Protein AF-A0A832Z670-F1 (afdb_monomer_lite)

pLDDT: mean 81.29, std 18.52, range [35.56, 97.62]

Sequence (137 aa):
MGSPTTSLADEVMGRGALAGVVAACDGRTQQSQIQNLLEVLGAYRYPESVRVLLLYVAYQVGRGQIERITGRRIASDILYIVRNGGSDVDELLRRYFGALKWSYTAITRGRFYGVCRVVSRLRPSVEEIVKAILGIQ

Radius of gyration: 14.9 Å; chains: 1; bounding box: 34×45×36 Å

Foldseek 3Di:
DDDPPQDPLNVLLVLLLVLLLCLLLVVQADLVLLVVLVVLLVVDDPPVSLVSSLVSLVVCCVVSNTPLVSSVSVNVSLVVLVVPVVPCSSVSVVSSSVSSSVNNVCVNVPVDPPSSVVVVVPDDDSVVVVCVVVVPD

Secondary structure (DSSP, 8-state):
-------HHHHHHHHHHHHHHHHHHSSS--HHHHHHHHHHHHH--TTHHHHHHHHHHHHHHHTTSS-HHHHHHHHHHHHHHHHH-GGGHHHHHHHHHHHHHHHHHHHHTTSSTTHHHHHTT----HHHHHHHHHT--

Structure (mmCIF, N/CA/C/O backbone):
data_AF-A0A832Z670-F1
#
_entry.id   AF-A0A832Z670-F1
#
loop_
_atom_site.group_PDB
_atom_site.id
_atom_site.type_symbol
_atom_site.label_atom_id
_atom_site.label_alt_id
_atom_site.label_comp_id
_atom_site.label_asym_id
_atom_site.label_entity_id
_atom_site.label_seq_id
_atom_site.pdbx_PDB_ins_code
_atom_site.Cartn_x
_atom_site.Cartn_y
_atom_site.Cartn_z
_atom_site.occupancy
_atom_site.B_iso_or_equiv
_atom_site.auth_seq_id
_atom_site.auth_comp_id
_atom_site.auth_asym_id
_atom_site.auth_atom_id
_atom_site.pdbx_PDB_model_num
ATOM 1 N N . MET A 1 1 ? 9.074 32.721 -8.321 1.00 38.50 1 MET A N 1
ATOM 2 C CA . MET A 1 1 ? 9.291 31.657 -7.319 1.00 38.50 1 MET A CA 1
ATOM 3 C C . MET A 1 1 ? 8.766 30.366 -7.922 1.00 38.50 1 MET A C 1
ATOM 5 O O . MET A 1 1 ? 7.559 30.225 -8.037 1.00 38.50 1 MET A O 1
ATOM 9 N N . GLY A 1 2 ? 9.646 29.510 -8.447 1.00 40.59 2 GLY A N 1
ATOM 10 C CA . GLY A 1 2 ? 9.230 28.221 -9.004 1.00 40.59 2 GLY A CA 1
ATOM 11 C C . GLY A 1 2 ? 8.882 27.271 -7.865 1.00 40.59 2 GLY A C 1
ATOM 12 O O . GLY A 1 2 ? 9.679 27.123 -6.941 1.00 40.59 2 GLY A O 1
ATOM 13 N N . SER A 1 3 ? 7.692 26.674 -7.897 1.00 47.38 3 SER A N 1
ATOM 14 C CA . SER A 1 3 ? 7.338 25.587 -6.985 1.00 47.38 3 SER A CA 1
ATOM 15 C C . SER A 1 3 ? 8.391 24.479 -7.095 1.00 47.38 3 SER A C 1
ATOM 17 O O . SER A 1 3 ? 8.781 24.153 -8.220 1.00 47.38 3 SER A O 1
ATOM 19 N N . PRO A 1 4 ? 8.869 23.891 -5.985 1.00 50.97 4 PRO A N 1
ATOM 20 C CA . PRO A 1 4 ? 9.791 22.770 -6.068 1.00 50.97 4 PRO A CA 1
ATOM 21 C C . PRO A 1 4 ? 9.085 21.620 -6.794 1.00 50.97 4 PRO A C 1
ATOM 23 O O . PRO A 1 4 ? 8.085 21.088 -6.309 1.00 50.97 4 PRO A O 1
ATOM 26 N N . THR A 1 5 ? 9.575 21.256 -7.980 1.00 54.62 5 THR A N 1
ATOM 27 C CA . THR A 1 5 ? 9.165 20.030 -8.671 1.00 54.62 5 THR A CA 1
ATOM 28 C C . THR A 1 5 ? 9.525 18.859 -7.768 1.00 54.62 5 THR 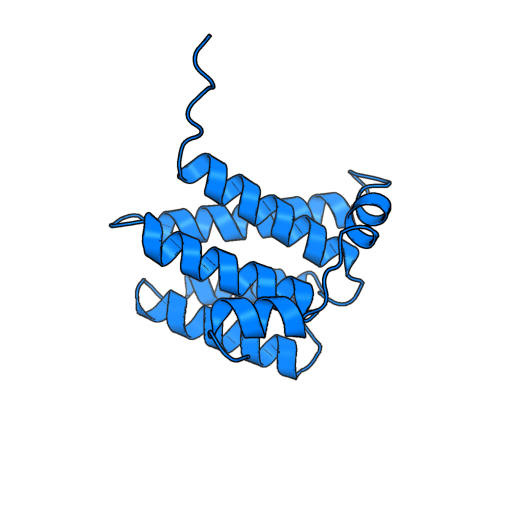A C 1
ATOM 30 O O . THR A 1 5 ? 10.696 18.522 -7.612 1.00 54.62 5 THR A O 1
ATOM 33 N N . THR A 1 6 ? 8.515 18.295 -7.109 1.00 69.81 6 THR A N 1
ATOM 34 C CA . THR A 1 6 ? 8.659 17.124 -6.241 1.00 69.81 6 THR A CA 1
ATOM 35 C C . THR A 1 6 ? 9.041 15.935 -7.119 1.00 69.81 6 THR A C 1
ATOM 37 O O . THR A 1 6 ? 8.421 15.733 -8.164 1.00 69.81 6 THR A O 1
ATOM 40 N N . SER A 1 7 ? 10.083 15.182 -6.753 1.00 89.31 7 SER A N 1
ATOM 41 C CA . SER A 1 7 ? 10.504 14.033 -7.561 1.00 89.31 7 SER A CA 1
ATOM 42 C C . SER A 1 7 ? 9.422 12.944 -7.552 1.00 89.31 7 SER A C 1
ATOM 44 O O . SER A 1 7 ? 8.664 12.825 -6.586 1.00 89.31 7 SER A O 1
ATOM 46 N N . LEU A 1 8 ? 9.361 12.104 -8.594 1.00 90.88 8 LEU A N 1
ATOM 47 C CA . LEU A 1 8 ? 8.426 10.968 -8.625 1.00 90.88 8 LEU A CA 1
ATOM 48 C C . LEU A 1 8 ? 8.610 10.059 -7.398 1.00 90.88 8 LEU A C 1
ATOM 50 O O . LEU A 1 8 ? 7.637 9.565 -6.833 1.00 90.88 8 LEU A O 1
ATOM 54 N N . ALA A 1 9 ? 9.853 9.874 -6.949 1.00 89.94 9 ALA A N 1
ATOM 55 C CA . ALA A 1 9 ? 10.156 9.094 -5.758 1.00 89.94 9 ALA A CA 1
ATOM 56 C C . ALA A 1 9 ? 9.555 9.715 -4.485 1.00 89.94 9 ALA A C 1
ATOM 58 O O . ALA A 1 9 ? 8.987 8.988 -3.669 1.00 89.94 9 ALA A O 1
ATOM 59 N N . ASP A 1 10 ? 9.636 11.039 -4.329 1.00 86.81 10 ASP A N 1
ATOM 60 C CA . ASP A 1 10 ? 9.030 11.754 -3.200 1.00 86.81 10 ASP A CA 1
ATOM 61 C C . ASP A 1 10 ? 7.502 11.672 -3.239 1.00 86.81 10 ASP A C 1
ATOM 63 O O . ASP A 1 10 ? 6.866 11.436 -2.210 1.00 86.81 10 ASP A O 1
ATOM 67 N N . GLU A 1 11 ? 6.901 11.780 -4.427 1.00 90.00 11 GLU A N 1
ATOM 68 C CA . GLU A 1 11 ? 5.456 11.623 -4.589 1.00 90.00 11 GLU A CA 1
ATOM 69 C C . GLU A 1 11 ? 4.999 10.205 -4.216 1.00 90.00 11 GLU A C 1
ATOM 71 O O . GLU A 1 11 ? 4.021 10.027 -3.486 1.00 90.00 11 GLU A O 1
ATOM 76 N N . VAL A 1 12 ? 5.728 9.181 -4.665 1.00 93.62 12 VAL A N 1
ATOM 77 C CA . VAL A 1 12 ? 5.441 7.776 -4.353 1.00 93.62 12 VAL A CA 1
ATOM 78 C C . VAL A 1 12 ? 5.588 7.491 -2.857 1.00 93.62 12 VAL A C 1
ATOM 80 O O . VAL A 1 12 ? 4.736 6.811 -2.276 1.00 93.62 12 VAL A O 1
ATOM 83 N N . MET A 1 13 ? 6.607 8.051 -2.200 1.00 90.25 13 MET A N 1
ATOM 84 C CA . MET A 1 13 ? 6.739 7.974 -0.741 1.00 90.25 13 MET A CA 1
ATOM 85 C C . MET A 1 13 ? 5.572 8.674 -0.032 1.00 90.25 13 MET A C 1
ATOM 87 O O . MET A 1 13 ? 5.016 8.115 0.914 1.00 90.25 13 MET A O 1
ATOM 91 N N . GLY A 1 14 ? 5.147 9.849 -0.507 1.00 83.00 14 GLY A N 1
ATOM 92 C CA . GLY A 1 14 ? 3.989 10.572 0.027 1.00 83.00 14 GLY A CA 1
ATOM 93 C C . GLY A 1 14 ? 2.679 9.790 -0.109 1.00 83.00 14 GLY A C 1
ATOM 94 O O . GLY A 1 14 ? 1.902 9.697 0.845 1.00 83.00 14 GLY A O 1
ATOM 95 N N . ARG A 1 15 ? 2.455 9.152 -1.265 1.00 92.44 15 ARG A N 1
ATOM 96 C CA . ARG A 1 15 ? 1.318 8.245 -1.500 1.00 92.44 15 ARG A CA 1
ATOM 97 C C . ARG A 1 15 ? 1.342 7.056 -0.549 1.00 92.44 15 ARG A C 1
ATOM 99 O O . ARG A 1 15 ? 0.325 6.771 0.081 1.00 92.44 15 ARG A O 1
ATOM 106 N N . GLY A 1 16 ? 2.504 6.419 -0.393 1.00 92.62 16 GLY A N 1
ATOM 107 C CA . GLY A 1 16 ? 2.702 5.312 0.541 1.00 92.62 16 GLY A CA 1
ATOM 108 C C . GLY A 1 16 ? 2.396 5.718 1.978 1.00 92.62 16 GLY A C 1
ATOM 109 O O . GLY A 1 16 ? 1.590 5.072 2.645 1.00 92.62 16 GLY A O 1
ATOM 110 N N . ALA A 1 17 ? 2.954 6.841 2.436 1.00 88.50 17 ALA A N 1
ATOM 111 C CA . ALA A 1 17 ? 2.701 7.372 3.772 1.00 88.50 17 ALA A CA 1
ATOM 112 C C . ALA A 1 17 ? 1.208 7.651 4.017 1.00 88.50 17 ALA A C 1
ATOM 114 O O . ALA A 1 17 ? 0.666 7.302 5.065 1.00 88.50 17 ALA A O 1
ATOM 115 N N . LEU A 1 18 ? 0.509 8.230 3.037 1.00 87.12 18 LEU A N 1
ATOM 116 C CA . LEU A 1 18 ? -0.923 8.493 3.153 1.00 87.12 18 LEU A CA 1
ATOM 117 C C . LEU A 1 18 ? -1.757 7.202 3.132 1.00 87.12 18 LEU A C 1
ATOM 119 O O . LEU A 1 18 ? -2.722 7.090 3.885 1.00 87.12 18 LEU A O 1
ATOM 123 N N . ALA A 1 19 ? -1.383 6.199 2.339 1.00 91.50 19 ALA A N 1
ATOM 124 C CA . ALA A 1 19 ? -2.032 4.891 2.381 1.00 91.50 19 ALA A CA 1
ATOM 125 C C . ALA A 1 19 ? -1.873 4.216 3.753 1.00 91.50 19 ALA A C 1
ATOM 127 O O . ALA A 1 19 ? -2.836 3.652 4.270 1.00 91.50 19 ALA A O 1
ATOM 128 N N . GLY A 1 20 ? -0.700 4.329 4.383 1.00 89.88 20 GLY A N 1
ATOM 129 C CA . GLY A 1 20 ? -0.476 3.778 5.720 1.00 89.88 20 GLY A CA 1
ATOM 130 C C . GLY A 1 20 ? -1.231 4.537 6.810 1.00 89.88 20 GLY A C 1
ATOM 131 O O . GLY A 1 20 ? -1.744 3.916 7.740 1.00 89.88 20 GLY A O 1
ATOM 132 N N . VAL A 1 21 ? -1.401 5.854 6.655 1.00 86.75 21 VAL A N 1
ATOM 133 C CA . VAL A 1 21 ? -2.311 6.657 7.486 1.00 86.75 21 VAL A CA 1
ATOM 134 C C . VAL A 1 21 ? -3.750 6.155 7.377 1.00 86.75 21 VAL A C 1
ATOM 136 O O . VAL A 1 21 ? -4.391 5.905 8.396 1.00 86.75 21 VAL A O 1
ATOM 139 N N . VAL A 1 22 ? -4.262 5.988 6.155 1.00 87.75 22 VAL A N 1
ATOM 140 C CA . VAL A 1 22 ? -5.633 5.509 5.922 1.00 87.75 22 VAL A CA 1
ATOM 141 C C . VAL A 1 22 ? -5.821 4.116 6.523 1.00 87.75 22 VAL A C 1
ATOM 143 O O . VAL A 1 22 ? -6.769 3.912 7.277 1.00 87.75 22 VAL A O 1
ATOM 146 N N . ALA A 1 23 ? -4.872 3.209 6.282 1.00 91.69 23 ALA A N 1
ATOM 147 C CA . ALA A 1 23 ? -4.871 1.862 6.841 1.00 91.69 23 ALA A CA 1
ATOM 148 C C . ALA A 1 23 ? -4.874 1.856 8.378 1.00 91.69 23 ALA A C 1
ATOM 150 O O . ALA A 1 23 ? -5.605 1.087 8.991 1.00 91.69 23 ALA A O 1
ATOM 151 N N . ALA A 1 24 ? -4.089 2.720 9.028 1.00 89.00 24 ALA A N 1
ATOM 152 C CA . ALA A 1 24 ? -4.054 2.792 10.490 1.00 89.00 24 ALA A CA 1
ATOM 153 C C . ALA A 1 24 ? -5.353 3.353 11.089 1.00 89.00 24 ALA A C 1
ATOM 155 O O . ALA A 1 24 ? -5.709 3.033 12.222 1.00 89.00 24 ALA A O 1
ATOM 156 N N . CYS A 1 25 ? -6.057 4.197 10.336 1.00 83.88 25 CYS A N 1
ATOM 157 C CA . CYS A 1 25 ? -7.246 4.903 10.796 1.00 83.88 25 CYS A CA 1
ATOM 158 C C . CYS A 1 25 ? -8.569 4.231 10.405 1.00 83.88 25 CYS A C 1
ATOM 160 O O . CYS A 1 25 ? -9.628 4.681 10.846 1.00 83.88 25 CYS A O 1
ATOM 162 N N . ASP A 1 26 ? -8.539 3.185 9.578 1.00 84.00 26 ASP A N 1
ATOM 163 C CA . ASP A 1 26 ? -9.746 2.476 9.147 1.00 84.00 26 ASP A CA 1
ATOM 164 C C . ASP A 1 26 ? -10.304 1.509 10.212 1.00 84.00 26 ASP A C 1
ATOM 166 O O . ASP A 1 26 ? -11.468 1.110 10.131 1.00 84.00 26 ASP A O 1
ATOM 170 N N . GLY A 1 27 ? -9.500 1.172 11.230 1.00 77.06 27 GLY A N 1
ATOM 171 C CA . GLY A 1 27 ? -9.874 0.305 12.350 1.00 77.06 27 GLY A CA 1
ATOM 172 C C . GLY A 1 27 ? -10.062 -1.175 11.994 1.00 77.06 27 GLY A C 1
ATOM 173 O O . GLY A 1 27 ? -10.538 -1.934 12.835 1.00 77.06 27 GLY A O 1
ATOM 174 N N . ARG A 1 28 ? -9.718 -1.598 10.770 1.00 83.44 28 ARG A N 1
ATOM 175 C CA . ARG A 1 28 ? -9.859 -2.984 10.286 1.00 83.44 28 ARG A CA 1
ATOM 176 C C . ARG A 1 28 ? -8.559 -3.558 9.747 1.00 83.44 28 ARG A C 1
ATOM 178 O O . ARG A 1 28 ? -8.268 -4.726 9.994 1.00 83.44 28 ARG A O 1
ATOM 185 N N . THR A 1 29 ? -7.785 -2.757 9.023 1.00 89.38 29 THR A N 1
ATOM 186 C CA . THR A 1 29 ?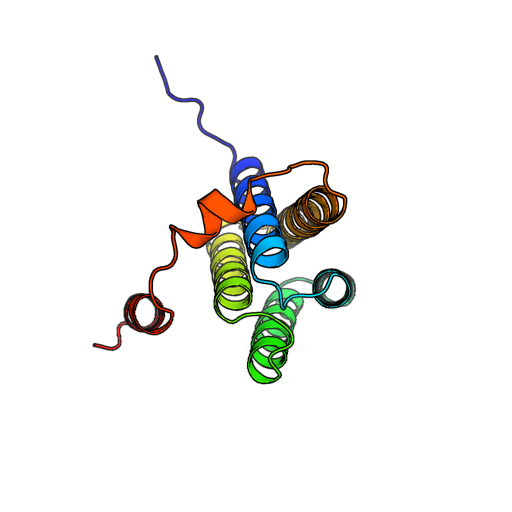 -6.536 -3.198 8.412 1.00 89.38 29 THR A CA 1
ATOM 187 C C . THR A 1 29 ? -5.490 -3.403 9.498 1.00 89.38 29 THR A C 1
ATOM 189 O O . THR A 1 29 ? -5.025 -2.461 10.141 1.00 89.38 29 THR A O 1
ATOM 192 N N . GLN A 1 30 ? -5.112 -4.661 9.711 1.00 90.94 30 GLN A N 1
ATOM 193 C CA . GLN A 1 30 ? -4.108 -5.034 10.704 1.00 90.94 30 GLN A CA 1
ATOM 194 C C . GLN A 1 30 ? -2.686 -4.911 10.150 1.00 90.94 30 GLN A C 1
ATOM 196 O O . GLN A 1 30 ? -2.451 -5.041 8.947 1.00 90.94 30 GLN A O 1
ATOM 201 N N . GLN A 1 31 ? -1.713 -4.747 11.049 1.00 90.50 31 GLN A N 1
ATOM 202 C CA . GLN A 1 31 ? -0.295 -4.653 10.694 1.00 90.50 31 GLN A CA 1
ATOM 203 C C . GLN A 1 31 ? 0.196 -5.867 9.892 1.00 90.50 31 GLN A C 1
ATOM 205 O O . GLN A 1 31 ? 1.021 -5.717 8.992 1.00 90.50 31 GLN A O 1
ATOM 210 N N . SER A 1 32 ? -0.328 -7.059 10.190 1.00 93.62 32 SER A N 1
ATOM 211 C CA . SER A 1 32 ? -0.027 -8.296 9.460 1.00 93.62 32 SER A CA 1
ATOM 212 C C . SER A 1 32 ? -0.393 -8.198 7.980 1.00 93.62 32 SER A C 1
ATOM 214 O O . SER A 1 32 ? 0.370 -8.646 7.136 1.00 93.62 32 SER A O 1
ATOM 216 N N . GLN A 1 33 ? -1.495 -7.527 7.632 1.00 93.94 33 GLN A N 1
ATOM 217 C CA . GLN A 1 33 ? -1.889 -7.349 6.232 1.00 93.94 33 GLN A CA 1
ATOM 218 C C . GLN A 1 33 ? -0.915 -6.449 5.473 1.00 93.94 33 GLN A C 1
ATOM 220 O O . GLN A 1 33 ? -0.610 -6.707 4.310 1.00 93.94 33 GLN A O 1
ATOM 225 N N . ILE A 1 34 ? -0.369 -5.435 6.148 1.00 92.88 34 ILE A N 1
ATOM 226 C CA . ILE A 1 34 ? 0.681 -4.580 5.588 1.00 92.88 34 ILE A CA 1
ATOM 227 C C . ILE A 1 34 ? 1.990 -5.352 5.406 1.00 92.88 34 ILE A C 1
ATOM 229 O O . ILE A 1 34 ? 2.676 -5.193 4.397 1.00 92.88 34 ILE A O 1
ATOM 233 N N . GLN A 1 35 ? 2.331 -6.203 6.371 1.00 93.56 35 GLN A N 1
ATOM 234 C CA . GLN A 1 35 ? 3.517 -7.047 6.301 1.00 93.56 35 GLN A CA 1
ATOM 235 C C . GLN A 1 35 ? 3.420 -8.066 5.152 1.00 93.56 35 GLN A C 1
ATOM 237 O O . GLN A 1 35 ? 4.357 -8.175 4.366 1.00 93.56 35 GLN A O 1
ATOM 242 N N . ASN A 1 36 ? 2.266 -8.710 4.974 1.00 94.19 36 ASN A N 1
ATOM 243 C CA . ASN A 1 36 ? 2.045 -9.664 3.887 1.00 94.19 36 ASN A CA 1
ATOM 244 C C . ASN A 1 36 ? 2.177 -9.013 2.497 1.00 94.19 36 ASN A C 1
ATOM 246 O O . ASN A 1 36 ? 2.689 -9.634 1.571 1.00 94.19 36 ASN A O 1
ATOM 250 N N . LEU A 1 37 ? 1.760 -7.750 2.333 1.00 93.75 37 LEU A N 1
ATOM 251 C CA . LEU A 1 37 ? 1.951 -7.013 1.074 1.00 93.75 37 LEU A CA 1
ATOM 252 C C . LEU A 1 37 ? 3.438 -6.843 0.724 1.00 93.75 37 LEU A C 1
ATOM 254 O O . LEU A 1 37 ? 3.823 -6.982 -0.435 1.00 93.75 37 LEU A O 1
ATOM 258 N N . LEU A 1 38 ? 4.284 -6.581 1.724 1.00 93.50 38 LEU A N 1
ATOM 259 C CA . LEU A 1 38 ? 5.736 -6.500 1.538 1.00 93.50 38 LEU A CA 1
ATOM 260 C C . LEU A 1 38 ? 6.361 -7.862 1.227 1.00 93.50 38 LEU A C 1
ATOM 262 O O . LEU A 1 38 ? 7.299 -7.929 0.438 1.00 93.50 38 LEU A O 1
ATOM 266 N N . GLU A 1 39 ? 5.846 -8.936 1.819 1.00 94.12 39 GLU A N 1
ATOM 267 C CA . GLU A 1 39 ? 6.294 -10.301 1.526 1.00 94.12 39 GLU A CA 1
ATOM 268 C C . GLU A 1 39 ? 5.953 -10.704 0.091 1.00 94.12 39 GLU A C 1
ATOM 270 O O . GLU A 1 39 ? 6.818 -11.210 -0.621 1.00 94.12 39 GLU A O 1
ATOM 275 N N . VAL A 1 40 ? 4.743 -10.379 -0.378 1.00 92.06 40 VAL A N 1
ATOM 276 C CA . VAL A 1 40 ? 4.359 -10.550 -1.786 1.00 92.06 40 VAL A CA 1
ATOM 277 C C . VAL A 1 40 ? 5.295 -9.757 -2.700 1.00 92.06 40 VAL A C 1
ATOM 279 O O . VAL A 1 40 ? 5.801 -10.305 -3.676 1.00 92.06 40 VAL A O 1
ATOM 282 N N . LEU A 1 41 ? 5.587 -8.493 -2.380 1.00 93.00 41 LEU A N 1
ATOM 283 C CA . LEU A 1 41 ? 6.538 -7.695 -3.161 1.00 93.00 41 LEU A CA 1
ATOM 284 C C . LEU A 1 41 ? 7.958 -8.293 -3.155 1.00 93.00 41 LEU A C 1
ATOM 286 O O . LEU A 1 41 ? 8.684 -8.152 -4.133 1.00 93.00 41 LEU A O 1
ATOM 290 N N . GLY A 1 42 ? 8.373 -8.937 -2.063 1.00 92.06 42 GLY A N 1
ATOM 291 C CA . GLY A 1 42 ? 9.679 -9.588 -1.952 1.00 92.06 42 GLY A CA 1
ATOM 292 C C . GLY A 1 42 ? 9.787 -10.903 -2.730 1.00 92.06 42 GLY A C 1
ATOM 293 O O . GLY A 1 42 ? 10.885 -11.261 -3.151 1.00 92.06 42 GLY A O 1
ATOM 294 N N . ALA A 1 43 ? 8.667 -11.602 -2.931 1.00 93.31 43 ALA A N 1
ATOM 295 C CA . ALA A 1 43 ? 8.613 -12.915 -3.574 1.00 93.31 43 ALA A CA 1
ATOM 296 C C . ALA A 1 43 ? 8.593 -12.864 -5.112 1.00 93.31 43 ALA A C 1
ATOM 298 O O . ALA A 1 43 ? 8.930 -13.853 -5.760 1.00 93.31 43 ALA A O 1
ATOM 299 N N . TYR A 1 44 ? 8.212 -11.728 -5.701 1.00 91.06 44 TYR A N 1
ATOM 300 C CA . TYR A 1 44 ? 8.048 -11.572 -7.148 1.00 91.06 44 TYR A CA 1
ATOM 301 C C . TYR A 1 44 ? 8.773 -10.323 -7.658 1.00 91.06 44 TYR A C 1
ATOM 303 O O . TYR A 1 44 ? 9.033 -9.381 -6.913 1.00 91.06 44 TYR A O 1
ATOM 311 N N . ARG A 1 45 ? 9.074 -10.295 -8.957 1.00 89.19 45 ARG A N 1
ATOM 312 C CA . ARG A 1 45 ? 9.637 -9.133 -9.661 1.00 89.19 45 ARG A CA 1
ATOM 313 C C . ARG A 1 45 ? 8.617 -8.558 -10.630 1.00 89.19 45 ARG A C 1
ATOM 315 O O . ARG A 1 45 ? 7.669 -9.248 -10.991 1.00 89.19 45 ARG A O 1
ATOM 322 N N . TYR A 1 46 ? 8.771 -7.294 -11.011 1.00 86.50 46 TYR A N 1
ATOM 323 C CA . TYR A 1 46 ? 7.974 -6.714 -12.089 1.00 86.50 46 TYR A CA 1
ATOM 324 C C . TYR A 1 46 ? 8.186 -7.502 -13.401 1.00 86.50 46 TYR A C 1
ATOM 326 O O . TYR A 1 46 ? 9.341 -7.782 -13.732 1.00 86.50 46 TYR A O 1
ATOM 334 N N . PRO A 1 47 ? 7.122 -7.811 -14.173 1.00 89.19 47 PRO A N 1
ATOM 335 C CA . PRO A 1 47 ? 5.721 -7.392 -14.005 1.00 89.19 47 PRO A CA 1
ATOM 336 C C . PRO A 1 47 ? 4.843 -8.283 -13.109 1.00 89.19 47 PRO A C 1
ATOM 338 O O . PRO A 1 47 ? 3.724 -7.888 -12.765 1.00 89.19 47 PRO A O 1
ATOM 341 N N . GLU A 1 48 ? 5.303 -9.470 -12.720 1.00 91.75 48 GLU A N 1
ATOM 342 C CA . GLU A 1 48 ? 4.526 -10.437 -11.939 1.00 91.75 48 GLU A CA 1
ATOM 343 C C . GLU A 1 48 ? 4.120 -9.888 -10.566 1.00 91.75 48 GLU A C 1
ATOM 345 O O . GLU A 1 48 ? 2.973 -10.068 -10.148 1.00 91.75 48 GLU A O 1
ATOM 350 N N . SER A 1 49 ? 5.015 -9.156 -9.895 1.00 90.00 49 SER A N 1
ATOM 351 C CA . SER A 1 49 ? 4.774 -8.554 -8.577 1.00 90.00 49 SER A CA 1
ATOM 352 C C . SER A 1 49 ? 3.510 -7.696 -8.555 1.00 90.00 49 SER A C 1
ATOM 354 O O . SER A 1 49 ? 2.694 -7.826 -7.647 1.00 90.00 49 SER A O 1
ATOM 356 N N . VAL A 1 50 ? 3.281 -6.887 -9.591 1.00 91.38 50 VAL A N 1
ATOM 357 C CA . VAL A 1 50 ? 2.097 -6.024 -9.721 1.00 91.38 50 VAL A CA 1
ATOM 358 C C . VAL A 1 50 ? 0.818 -6.849 -9.790 1.00 91.38 50 VAL A C 1
ATOM 360 O O . VAL A 1 50 ? -0.150 -6.545 -9.093 1.00 91.38 50 VAL A O 1
ATOM 363 N N . ARG A 1 51 ? 0.801 -7.903 -10.615 1.00 90.00 51 ARG A N 1
ATOM 364 C CA . ARG A 1 51 ? -0.380 -8.763 -10.774 1.00 90.00 51 ARG A CA 1
ATOM 365 C C . ARG A 1 51 ? -0.724 -9.454 -9.461 1.00 90.00 51 ARG A C 1
ATOM 367 O O . ARG A 1 51 ? -1.877 -9.414 -9.036 1.00 90.00 51 ARG A O 1
ATOM 374 N N . VAL A 1 52 ? 0.277 -10.042 -8.804 1.00 91.81 52 VAL A N 1
ATOM 375 C CA . VAL A 1 52 ? 0.081 -10.745 -7.532 1.00 91.81 52 VAL A CA 1
ATOM 376 C C . VAL A 1 52 ? -0.330 -9.771 -6.428 1.00 91.81 52 VAL A C 1
ATOM 378 O O . VAL A 1 52 ? -1.247 -10.080 -5.673 1.00 91.81 52 VAL A O 1
ATOM 381 N N . LEU A 1 53 ? 0.261 -8.574 -6.363 1.00 94.38 53 LEU A N 1
ATOM 382 C CA . LEU A 1 53 ? -0.129 -7.539 -5.401 1.00 94.38 53 LEU A CA 1
ATOM 383 C C . LEU A 1 53 ? -1.586 -7.109 -5.578 1.00 94.38 53 LEU A C 1
ATOM 385 O O . LEU A 1 53 ? -2.328 -7.068 -4.600 1.00 94.38 53 LEU A O 1
ATOM 389 N N . LEU A 1 54 ? -2.020 -6.814 -6.807 1.00 92.56 54 LEU A N 1
ATOM 390 C CA . LEU A 1 54 ? -3.401 -6.403 -7.074 1.00 92.56 54 LEU A CA 1
ATOM 391 C C . LEU A 1 54 ? -4.400 -7.517 -6.735 1.00 92.56 54 LEU A C 1
ATOM 393 O O . LEU A 1 54 ? -5.421 -7.247 -6.099 1.00 92.56 54 LEU A O 1
ATOM 397 N N . LEU A 1 55 ? -4.087 -8.767 -7.093 1.00 90.62 55 LEU A N 1
ATOM 398 C CA . LEU A 1 55 ? -4.900 -9.930 -6.728 1.00 90.62 55 LEU A CA 1
ATOM 399 C C . LEU A 1 55 ? -4.955 -10.131 -5.212 1.00 90.62 55 LEU A C 1
ATOM 401 O O . LEU A 1 55 ? -6.034 -10.343 -4.662 1.00 90.62 55 LEU A O 1
ATOM 405 N N . TYR A 1 56 ? -3.816 -10.020 -4.526 1.00 92.94 56 TYR A N 1
ATOM 406 C CA . TYR A 1 56 ? -3.743 -10.148 -3.075 1.00 92.94 56 TYR A CA 1
ATOM 407 C C . TYR A 1 56 ? -4.575 -9.064 -2.381 1.00 92.94 56 TYR A C 1
ATOM 409 O O . TYR A 1 56 ? -5.381 -9.378 -1.508 1.00 92.94 56 TYR A O 1
ATOM 417 N N . VAL A 1 57 ? -4.448 -7.800 -2.800 1.00 93.00 57 VAL A N 1
ATOM 418 C CA . VAL A 1 57 ? -5.252 -6.689 -2.265 1.00 93.00 57 VAL A CA 1
ATOM 419 C C . VAL A 1 57 ? -6.743 -6.959 -2.464 1.00 93.00 57 VAL A C 1
ATOM 421 O O . VAL A 1 57 ? -7.505 -6.877 -1.501 1.00 93.00 57 VAL A O 1
ATOM 424 N N . ALA A 1 58 ? -7.163 -7.327 -3.677 1.00 89.12 58 ALA A N 1
ATOM 425 C CA . ALA A 1 58 ? -8.562 -7.633 -3.968 1.00 89.12 58 ALA A CA 1
ATOM 426 C C . ALA A 1 58 ? -9.089 -8.790 -3.104 1.00 89.12 58 ALA A C 1
ATOM 428 O O . ALA A 1 58 ? -10.175 -8.694 -2.530 1.00 89.12 58 ALA A O 1
ATOM 429 N N . TYR A 1 59 ? -8.294 -9.850 -2.948 1.00 89.88 59 TYR A N 1
ATOM 430 C CA . TYR A 1 59 ? -8.629 -10.996 -2.109 1.00 89.88 59 TYR A CA 1
ATOM 431 C C . TYR A 1 59 ? -8.800 -10.606 -0.634 1.00 89.88 59 TYR A C 1
ATOM 433 O O . TYR A 1 59 ? -9.803 -10.960 -0.013 1.00 89.88 59 TYR A O 1
ATOM 441 N N . GLN A 1 60 ? -7.875 -9.823 -0.068 1.00 93.19 60 GLN A N 1
ATOM 442 C CA . GLN A 1 60 ? -7.973 -9.389 1.329 1.00 93.19 60 GLN A CA 1
ATOM 443 C C . GLN A 1 60 ? -9.131 -8.414 1.570 1.00 93.19 60 GLN A C 1
ATOM 445 O O . GLN A 1 60 ? -9.763 -8.470 2.627 1.00 93.19 60 GLN A O 1
ATOM 450 N N . VAL A 1 61 ? -9.457 -7.565 0.591 1.00 91.69 61 VAL A N 1
ATOM 451 C CA . VAL A 1 61 ? -10.662 -6.722 0.635 1.00 91.69 61 VAL A CA 1
ATOM 452 C C . VAL A 1 61 ? -11.927 -7.581 0.618 1.00 91.69 61 VAL A C 1
ATOM 454 O O . VAL A 1 61 ? -12.823 -7.361 1.432 1.00 91.69 61 VAL A O 1
ATOM 457 N N . GLY A 1 62 ? -11.993 -8.597 -0.250 1.00 85.88 62 GLY A N 1
ATOM 458 C CA . GLY A 1 62 ? -13.114 -9.541 -0.305 1.00 85.88 62 GLY A CA 1
ATOM 459 C C . GLY A 1 62 ? -13.321 -10.302 1.008 1.00 85.88 62 GLY A C 1
ATOM 460 O O . GLY A 1 62 ? -14.455 -10.551 1.409 1.00 85.88 62 GLY A O 1
ATOM 461 N N . ARG A 1 63 ? -12.232 -10.595 1.729 1.00 92.31 63 ARG A N 1
ATOM 462 C CA . ARG A 1 63 ? -12.258 -11.220 3.064 1.00 92.31 63 ARG A CA 1
ATOM 463 C C . ARG A 1 63 ? -12.480 -10.243 4.222 1.00 92.31 63 ARG A C 1
ATOM 465 O O . ARG A 1 63 ? -12.475 -10.672 5.375 1.00 92.31 63 ARG A O 1
ATOM 472 N N . GLY A 1 64 ? -12.621 -8.946 3.946 1.00 89.81 64 GLY A N 1
ATOM 473 C CA . GLY A 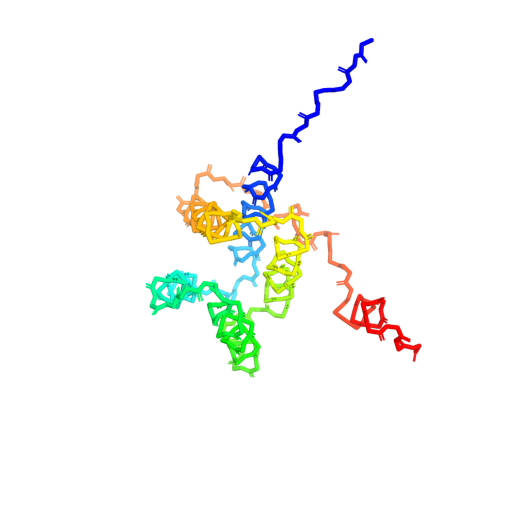1 64 ? -12.771 -7.907 4.967 1.00 89.81 64 GLY A CA 1
ATOM 474 C C . GLY A 1 64 ? -11.537 -7.699 5.855 1.00 89.81 64 GLY A C 1
ATOM 475 O O . GLY A 1 64 ? -11.658 -7.086 6.912 1.00 89.81 64 GLY A O 1
ATOM 476 N N . GLN A 1 65 ? -10.370 -8.211 5.449 1.00 92.38 65 GLN A N 1
ATOM 477 C CA . GLN A 1 65 ? -9.098 -8.093 6.178 1.00 92.38 65 GLN A CA 1
ATOM 478 C C . GLN A 1 65 ? -8.386 -6.765 5.898 1.00 92.38 65 GLN A C 1
ATOM 480 O O . GLN A 1 65 ? -7.657 -6.255 6.745 1.00 92.38 65 GLN A O 1
ATOM 485 N N . ILE A 1 66 ? -8.604 -6.207 4.708 1.00 92.50 66 ILE A N 1
ATOM 486 C CA . ILE A 1 66 ? -8.227 -4.841 4.345 1.00 92.50 66 ILE A CA 1
ATOM 487 C C . ILE A 1 66 ? -9.524 -4.068 4.113 1.00 92.50 66 ILE A C 1
ATOM 489 O O . ILE A 1 66 ? -10.406 -4.543 3.393 1.00 92.50 66 ILE A O 1
ATOM 493 N N . GLU A 1 67 ? -9.663 -2.885 4.715 1.00 90.06 67 GLU A N 1
ATOM 494 C CA . GLU A 1 67 ? -10.829 -2.034 4.451 1.00 90.06 67 GLU A CA 1
ATOM 495 C C . GLU A 1 67 ? -10.848 -1.633 2.964 1.00 90.06 67 GLU A C 1
ATOM 497 O O . GLU A 1 67 ? -9.808 -1.331 2.377 1.00 90.06 67 GLU A O 1
ATOM 502 N N . ARG A 1 68 ? -12.029 -1.619 2.337 1.00 88.75 68 ARG A N 1
ATOM 503 C CA . ARG A 1 68 ? -12.229 -1.250 0.929 1.00 88.75 68 ARG A CA 1
ATOM 504 C C . ARG A 1 68 ? -11.507 0.041 0.524 1.00 88.75 68 ARG A C 1
ATOM 506 O O . ARG A 1 68 ? -10.872 0.056 -0.524 1.00 88.75 68 ARG A O 1
ATOM 513 N N . ILE A 1 69 ? -11.571 1.105 1.321 1.00 84.94 69 ILE A N 1
ATOM 514 C CA . ILE A 1 69 ? -10.909 2.392 1.077 1.00 84.94 69 ILE A CA 1
ATOM 515 C C . ILE A 1 69 ? -9.387 2.250 1.067 1.00 84.94 69 ILE A C 1
ATOM 517 O O . ILE A 1 69 ? -8.725 2.799 0.186 1.00 84.94 69 ILE A O 1
ATOM 521 N N . THR A 1 70 ? -8.841 1.464 1.992 1.00 89.44 70 THR A N 1
ATOM 522 C CA . THR A 1 70 ? -7.411 1.175 2.094 1.00 89.44 70 THR A CA 1
ATOM 523 C C . THR A 1 70 ? -6.952 0.341 0.909 1.00 89.44 70 THR A C 1
ATOM 525 O O . THR A 1 70 ? -6.012 0.722 0.213 1.00 89.44 70 THR A O 1
ATOM 528 N N . GLY A 1 71 ? -7.658 -0.749 0.604 1.00 91.94 71 GLY A N 1
ATOM 529 C CA . GLY A 1 71 ? -7.340 -1.598 -0.540 1.00 91.94 71 GLY A CA 1
ATOM 530 C C . GLY A 1 71 ? -7.432 -0.841 -1.863 1.00 91.94 71 GLY A C 1
ATOM 531 O O . GLY A 1 71 ? -6.549 -0.948 -2.710 1.00 91.94 71 GLY A O 1
ATOM 532 N N . ARG A 1 72 ? -8.446 0.014 -2.015 1.00 87.94 72 ARG A N 1
ATOM 533 C CA . ARG A 1 72 ? -8.611 0.883 -3.182 1.00 87.94 72 ARG A CA 1
ATOM 534 C C . ARG A 1 72 ? -7.453 1.864 -3.341 1.00 87.94 72 ARG A C 1
ATOM 536 O O . ARG A 1 72 ? -6.947 2.030 -4.449 1.00 87.94 72 ARG A O 1
ATOM 543 N N . ARG A 1 73 ? -7.057 2.529 -2.252 1.00 91.81 73 ARG A N 1
ATOM 544 C CA . ARG A 1 73 ? -5.920 3.454 -2.235 1.00 91.81 73 ARG A CA 1
ATOM 545 C C . ARG A 1 73 ? -4.660 2.743 -2.723 1.00 91.81 73 ARG A C 1
ATOM 547 O O . ARG A 1 73 ? -4.032 3.208 -3.667 1.00 91.81 73 ARG A O 1
ATOM 554 N N . ILE A 1 74 ? -4.376 1.575 -2.145 1.00 95.06 74 ILE A N 1
ATOM 555 C CA . ILE A 1 74 ? -3.219 0.749 -2.497 1.00 95.06 74 ILE A CA 1
ATOM 556 C C . ILE A 1 74 ? -3.249 0.349 -3.972 1.00 95.06 74 ILE A C 1
ATOM 558 O O . ILE A 1 74 ? -2.273 0.568 -4.681 1.00 95.06 74 ILE A O 1
ATOM 562 N N . ALA A 1 75 ? -4.375 -0.166 -4.468 1.00 94.75 75 ALA A N 1
ATOM 563 C CA . ALA A 1 75 ? -4.508 -0.545 -5.874 1.00 94.75 75 ALA A CA 1
ATOM 564 C C . ALA A 1 75 ? -4.310 0.651 -6.824 1.00 94.75 75 ALA A C 1
ATOM 566 O O . ALA A 1 75 ? -3.595 0.541 -7.820 1.00 94.75 75 ALA A O 1
ATOM 567 N N . SER A 1 76 ? -4.900 1.806 -6.501 1.00 93.06 76 SER A N 1
ATOM 568 C CA . SER A 1 76 ? -4.747 3.031 -7.292 1.00 93.06 76 SER A CA 1
ATOM 569 C C . SER A 1 76 ? -3.299 3.521 -7.327 1.00 93.06 76 SER A C 1
ATOM 571 O O . SER A 1 76 ? -2.831 3.953 -8.379 1.00 93.06 76 SER A O 1
ATOM 573 N N . ASP A 1 77 ? -2.592 3.466 -6.200 1.00 96.06 77 ASP A N 1
ATOM 574 C CA . ASP A 1 77 ? -1.201 3.904 -6.119 1.00 96.06 77 ASP A CA 1
ATOM 575 C C . ASP A 1 77 ? -0.252 2.918 -6.826 1.00 96.06 77 ASP A C 1
ATOM 577 O O . ASP A 1 77 ? 0.671 3.359 -7.505 1.00 96.06 77 ASP A O 1
ATOM 581 N N . ILE A 1 78 ? -0.513 1.603 -6.777 1.00 95.88 78 ILE A N 1
ATOM 582 C CA . ILE A 1 78 ? 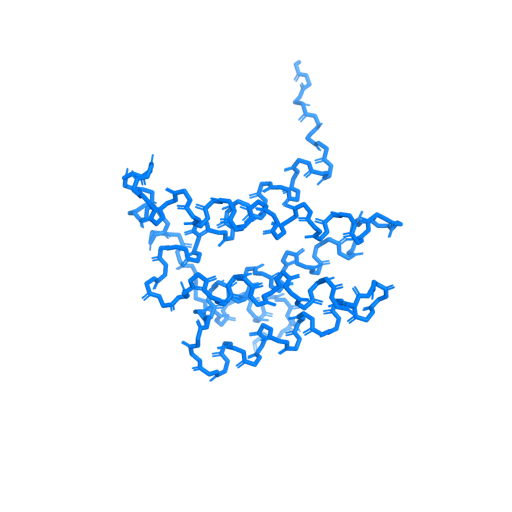0.223 0.608 -7.582 1.00 95.88 78 ILE A CA 1
ATOM 583 C C . ILE A 1 78 ? 0.094 0.934 -9.075 1.00 95.88 78 ILE A C 1
ATOM 585 O O . ILE A 1 78 ? 1.097 0.993 -9.784 1.00 95.88 78 ILE A O 1
ATOM 589 N N . LEU A 1 79 ? -1.126 1.185 -9.563 1.00 94.06 79 LEU A N 1
ATOM 590 C CA . LEU A 1 79 ? -1.352 1.534 -10.970 1.00 94.06 79 LEU A CA 1
ATOM 591 C C . LEU A 1 79 ? -0.694 2.866 -11.347 1.00 94.06 79 LEU A C 1
ATOM 593 O O . LEU A 1 79 ? -0.178 2.998 -12.456 1.00 94.06 79 LEU A O 1
ATOM 597 N N . TYR A 1 80 ? -0.680 3.840 -10.433 1.00 94.69 80 TYR A N 1
ATOM 598 C CA . TYR A 1 80 ? 0.058 5.088 -10.614 1.00 94.69 80 TYR A CA 1
ATOM 599 C C . TYR A 1 80 ? 1.559 4.831 -10.792 1.00 94.69 80 TYR A C 1
ATOM 601 O O . TYR A 1 80 ? 2.156 5.339 -11.740 1.00 94.69 80 TYR A O 1
ATOM 609 N N . ILE A 1 81 ? 2.156 4.005 -9.930 1.00 96.50 81 ILE A N 1
ATOM 610 C CA . ILE A 1 81 ? 3.581 3.659 -9.999 1.00 96.50 81 ILE A CA 1
ATOM 611 C C . ILE A 1 81 ? 3.902 2.943 -11.312 1.00 96.50 81 ILE A C 1
ATOM 613 O O . ILE A 1 81 ? 4.874 3.297 -11.965 1.00 96.50 81 ILE A O 1
ATOM 617 N N . VAL A 1 82 ? 3.070 1.997 -11.752 1.00 94.69 82 VAL A N 1
ATOM 618 C CA . VAL A 1 82 ? 3.281 1.286 -13.027 1.00 94.69 82 VAL A CA 1
ATOM 619 C C . VAL A 1 82 ? 3.222 2.234 -14.226 1.00 94.69 82 VAL A C 1
ATOM 621 O O . VAL A 1 82 ? 4.014 2.099 -15.152 1.00 94.69 82 VAL A O 1
ATOM 624 N N . ARG A 1 83 ? 2.307 3.211 -14.214 1.00 95.00 83 ARG A N 1
ATOM 625 C CA . ARG A 1 83 ? 2.149 4.176 -15.315 1.00 95.00 83 ARG A CA 1
ATOM 626 C C . ARG A 1 83 ? 3.293 5.183 -15.410 1.00 95.00 83 ARG A C 1
ATOM 628 O O . ARG A 1 83 ? 3.619 5.602 -16.512 1.00 95.00 83 ARG A O 1
ATOM 635 N N . ASN A 1 84 ? 3.867 5.582 -14.276 1.00 94.38 84 ASN A N 1
ATOM 636 C CA . ASN A 1 84 ? 4.848 6.671 -14.221 1.00 94.38 84 ASN A CA 1
ATOM 637 C C . ASN A 1 84 ? 6.284 6.191 -13.964 1.00 94.38 84 ASN A C 1
ATOM 639 O O . ASN A 1 84 ? 7.222 6.950 -14.168 1.00 94.38 84 ASN A O 1
ATOM 643 N N . GLY A 1 85 ? 6.465 4.954 -13.502 1.00 91.31 85 GLY A N 1
ATOM 644 C CA . GLY A 1 85 ? 7.733 4.469 -12.960 1.00 91.31 85 GLY A CA 1
ATOM 645 C C . GLY A 1 85 ? 8.769 4.007 -13.979 1.00 91.31 85 GLY A C 1
ATOM 646 O O . GLY A 1 85 ? 9.925 3.853 -13.605 1.00 91.31 85 GLY A O 1
ATOM 647 N N . GLY A 1 86 ? 8.396 3.774 -15.242 1.00 92.25 86 GLY A N 1
ATOM 648 C CA . GLY A 1 86 ? 9.344 3.345 -16.278 1.00 92.25 86 GLY A CA 1
ATOM 649 C C . GLY A 1 86 ? 10.128 2.083 -15.887 1.00 92.25 86 GLY A C 1
ATOM 650 O O . GLY A 1 86 ? 9.533 1.054 -15.573 1.00 92.25 86 GLY A O 1
ATOM 651 N N . SER A 1 87 ? 11.463 2.158 -15.895 1.00 90.75 87 SER A N 1
ATOM 652 C CA . SER A 1 87 ? 12.363 1.076 -15.457 1.00 90.75 87 SER A CA 1
ATOM 653 C C . SER A 1 87 ? 12.399 0.865 -13.941 1.00 90.75 87 SER A C 1
ATOM 655 O O . SER A 1 87 ? 12.826 -0.192 -13.481 1.00 90.75 87 SER A O 1
ATOM 657 N N . ASP A 1 88 ? 11.928 1.837 -13.163 1.00 94.56 88 ASP A N 1
ATOM 658 C CA . ASP A 1 88 ? 12.166 1.918 -11.720 1.00 94.56 88 ASP A CA 1
ATOM 659 C C . ASP A 1 88 ? 10.958 1.431 -10.905 1.00 94.56 88 ASP A C 1
ATOM 661 O O . ASP A 1 88 ? 10.906 1.596 -9.686 1.00 94.56 88 ASP A O 1
ATOM 665 N N . VAL A 1 89 ? 9.967 0.809 -11.557 1.00 95.06 89 VAL A N 1
ATOM 666 C CA . VAL A 1 89 ? 8.712 0.346 -10.934 1.00 95.06 89 VAL A CA 1
ATOM 667 C C . VAL A 1 89 ? 8.971 -0.510 -9.693 1.00 95.06 89 VAL A C 1
ATOM 669 O O . VAL A 1 89 ? 8.345 -0.293 -8.657 1.00 95.06 89 VAL A O 1
ATOM 672 N N . ASP A 1 90 ? 9.916 -1.446 -9.764 1.00 94.00 90 ASP A N 1
ATOM 673 C CA . ASP A 1 90 ? 10.263 -2.337 -8.651 1.00 94.00 90 ASP A CA 1
ATOM 674 C C . ASP A 1 90 ? 10.811 -1.557 -7.438 1.00 94.00 90 ASP A C 1
ATOM 676 O O . ASP A 1 90 ? 10.469 -1.850 -6.289 1.00 94.00 90 ASP A O 1
ATOM 680 N N . GLU A 1 91 ? 11.642 -0.537 -7.676 1.00 95.44 91 GLU A N 1
ATOM 681 C CA . GLU A 1 91 ? 12.179 0.325 -6.620 1.00 95.44 91 GLU A CA 1
ATOM 682 C C . GLU A 1 91 ? 11.092 1.238 -6.042 1.00 95.44 91 GLU A C 1
ATOM 684 O O . GLU A 1 91 ? 10.956 1.362 -4.821 1.00 95.44 91 GLU A O 1
ATOM 689 N N . LEU A 1 92 ? 10.275 1.842 -6.902 1.00 96.81 92 LEU A N 1
ATOM 690 C CA . LEU A 1 92 ? 9.188 2.728 -6.500 1.00 96.81 92 LEU A CA 1
ATOM 691 C C . LEU A 1 92 ? 8.126 1.982 -5.684 1.00 96.81 92 LEU A C 1
ATOM 693 O O . LEU A 1 92 ? 7.674 2.499 -4.663 1.00 96.81 92 LEU A O 1
ATOM 697 N N . LEU A 1 93 ? 7.787 0.740 -6.044 1.00 96.56 93 LEU A N 1
ATOM 698 C CA . LEU A 1 93 ? 6.917 -0.113 -5.230 1.00 96.56 93 LEU A CA 1
ATOM 699 C C . LEU A 1 93 ? 7.532 -0.379 -3.847 1.00 96.56 93 LEU A C 1
ATOM 701 O O . LEU A 1 93 ? 6.833 -0.284 -2.837 1.00 96.56 93 LEU A O 1
ATOM 705 N N . ARG A 1 94 ? 8.843 -0.640 -3.754 1.00 95.94 94 ARG A N 1
ATOM 706 C CA . ARG A 1 94 ? 9.520 -0.819 -2.453 1.00 95.94 94 ARG A CA 1
ATOM 707 C C . ARG A 1 94 ? 9.460 0.446 -1.603 1.00 95.94 94 ARG A C 1
ATOM 709 O O . ARG A 1 94 ? 9.140 0.358 -0.417 1.00 95.94 94 ARG A O 1
ATOM 716 N N . ARG A 1 95 ? 9.712 1.616 -2.198 1.00 96.19 95 ARG A N 1
ATOM 717 C CA . ARG A 1 95 ? 9.594 2.919 -1.518 1.00 96.19 95 ARG A CA 1
ATOM 718 C C . ARG A 1 95 ? 8.163 3.162 -1.033 1.00 96.19 95 ARG A C 1
ATOM 720 O O . ARG A 1 95 ? 7.968 3.521 0.128 1.00 96.19 95 ARG A O 1
ATOM 727 N N . TYR A 1 96 ? 7.174 2.889 -1.881 1.00 97.62 96 TYR A N 1
ATOM 728 C CA . TYR A 1 96 ? 5.752 2.998 -1.558 1.00 97.62 96 TYR A CA 1
ATOM 729 C C . TYR A 1 96 ? 5.363 2.144 -0.347 1.00 97.62 96 TYR A C 1
ATOM 731 O O . TYR A 1 96 ? 4.889 2.670 0.662 1.00 97.62 96 TYR A O 1
ATOM 739 N N . PHE A 1 97 ? 5.591 0.829 -0.416 1.00 97.00 97 PHE A N 1
ATOM 740 C CA . PHE A 1 97 ? 5.194 -0.086 0.656 1.00 97.00 97 PHE A CA 1
ATOM 741 C C . PHE A 1 97 ? 6.034 0.107 1.926 1.00 97.00 97 PHE A C 1
ATOM 743 O O . PHE A 1 97 ? 5.522 -0.073 3.034 1.00 97.00 97 PHE A O 1
ATOM 750 N N . GLY A 1 98 ? 7.292 0.538 1.794 1.00 95.94 98 GLY A N 1
ATOM 751 C CA . GLY A 1 98 ? 8.124 0.959 2.919 1.00 95.94 98 GLY A CA 1
ATOM 752 C C . GLY A 1 98 ? 7.525 2.155 3.667 1.00 95.94 98 GLY A C 1
ATOM 753 O O . GLY A 1 98 ? 7.348 2.092 4.886 1.00 95.94 98 GLY A O 1
ATOM 754 N N . ALA A 1 99 ? 7.138 3.210 2.943 1.00 92.88 99 ALA A N 1
ATOM 755 C CA . ALA A 1 99 ? 6.489 4.390 3.517 1.00 92.88 99 ALA A CA 1
ATOM 756 C C . ALA A 1 99 ? 5.106 4.068 4.117 1.00 92.88 99 ALA A C 1
ATOM 758 O O . ALA A 1 99 ? 4.756 4.570 5.192 1.00 92.88 99 ALA A O 1
ATOM 759 N N . LEU A 1 100 ? 4.346 3.176 3.475 1.00 95.75 100 LEU A N 1
ATOM 760 C CA . LEU A 1 100 ? 3.074 2.657 3.983 1.00 95.75 100 LEU A CA 1
ATOM 761 C C . LEU A 1 100 ? 3.265 1.964 5.334 1.00 95.75 100 LEU A C 1
ATOM 763 O O . LEU A 1 100 ? 2.638 2.346 6.323 1.00 95.75 100 LEU A O 1
ATOM 767 N N . LYS A 1 101 ? 4.183 0.996 5.424 1.00 95.62 101 LYS A N 1
ATOM 768 C CA . LYS A 1 101 ? 4.472 0.301 6.686 1.00 95.62 101 LYS A CA 1
ATOM 769 C C . LYS A 1 101 ? 4.964 1.255 7.770 1.00 95.62 101 LYS A C 1
ATOM 771 O O . LYS A 1 101 ? 4.527 1.143 8.919 1.00 95.62 101 LYS A O 1
ATOM 776 N N . TRP A 1 102 ? 5.867 2.172 7.426 1.00 93.19 102 TRP A N 1
ATOM 777 C CA . TRP A 1 102 ? 6.421 3.133 8.378 1.00 93.19 102 TRP A CA 1
ATOM 778 C C . TRP A 1 102 ? 5.329 4.019 8.983 1.00 93.19 102 TRP A C 1
ATOM 780 O O . TRP A 1 102 ? 5.206 4.087 10.207 1.00 93.19 102 TRP A O 1
ATOM 790 N N . SER A 1 103 ? 4.496 4.635 8.142 1.00 89.62 103 SER A N 1
ATOM 791 C CA . SER A 1 103 ? 3.419 5.533 8.578 1.00 89.62 103 SER A CA 1
ATOM 792 C C . SER A 1 103 ? 2.350 4.798 9.385 1.00 89.62 103 SER A C 1
ATOM 794 O O . SER A 1 103 ? 1.995 5.254 10.474 1.00 89.62 103 SER A O 1
ATOM 796 N N . TYR A 1 104 ? 1.919 3.616 8.926 1.00 91.62 104 TYR A N 1
ATOM 797 C CA . TYR A 1 104 ? 0.995 2.756 9.665 1.00 91.62 104 TYR A CA 1
ATOM 798 C C . TYR A 1 104 ? 1.521 2.460 11.075 1.00 91.62 104 TYR A C 1
ATOM 800 O O . TYR A 1 104 ? 0.824 2.639 12.076 1.00 91.62 104 TYR A O 1
ATOM 808 N N . THR A 1 105 ? 2.786 2.040 11.168 1.00 90.81 105 THR A N 1
ATOM 809 C CA . THR A 1 105 ? 3.429 1.688 12.442 1.00 90.81 105 THR A CA 1
ATOM 810 C C . THR A 1 105 ? 3.582 2.908 13.346 1.00 90.81 105 THR A C 1
ATOM 812 O O . THR A 1 105 ? 3.382 2.819 14.555 1.00 90.81 105 THR A O 1
ATOM 815 N N . ALA A 1 106 ? 3.939 4.063 12.785 1.00 86.81 106 ALA A N 1
ATOM 816 C CA . ALA A 1 106 ? 4.111 5.280 13.564 1.00 86.81 106 ALA A CA 1
ATOM 817 C C . ALA A 1 106 ? 2.784 5.758 14.178 1.00 86.81 106 ALA A C 1
ATOM 819 O O . ALA A 1 106 ? 2.757 6.161 15.342 1.00 86.81 106 ALA A O 1
ATOM 820 N N . ILE A 1 107 ? 1.681 5.658 13.431 1.00 83.69 107 ILE A N 1
ATOM 821 C CA . ILE A 1 107 ? 0.346 6.053 13.899 1.00 83.69 107 ILE A CA 1
ATOM 822 C C . ILE A 1 107 ? -0.186 5.071 14.939 1.00 83.69 107 ILE A C 1
ATOM 824 O O . ILE A 1 107 ? -0.623 5.498 16.006 1.00 83.69 107 ILE A O 1
ATOM 828 N N . THR A 1 108 ? -0.092 3.765 14.681 1.00 84.81 108 THR A N 1
ATOM 829 C CA . THR A 1 108 ? -0.580 2.737 15.619 1.00 84.81 108 THR A CA 1
ATOM 830 C C . THR A 1 108 ? 0.218 2.690 16.925 1.00 84.81 108 THR A C 1
ATOM 832 O O . THR A 1 108 ? -0.338 2.353 17.964 1.00 84.81 108 THR A O 1
ATOM 835 N N . ARG A 1 109 ? 1.489 3.118 16.924 1.00 85.56 109 ARG A N 1
ATOM 836 C CA . ARG A 1 109 ? 2.304 3.307 18.142 1.00 85.56 109 ARG A CA 1
ATOM 837 C C . ARG A 1 109 ? 2.063 4.640 18.863 1.00 85.56 109 ARG A C 1
ATOM 839 O O . ARG A 1 109 ? 2.831 4.990 19.754 1.00 85.56 109 ARG A O 1
ATOM 846 N N . GLY A 1 110 ? 1.050 5.409 18.465 1.00 71.94 110 GLY A N 1
ATOM 847 C CA . GLY A 1 110 ? 0.678 6.653 19.138 1.00 71.94 110 GLY A CA 1
ATOM 848 C C . GLY A 1 110 ? 1.643 7.819 18.908 1.00 71.94 110 GLY A C 1
ATOM 849 O O . GLY A 1 110 ? 1.583 8.801 19.638 1.00 71.94 110 GLY A O 1
ATOM 850 N N . ARG A 1 111 ? 2.525 7.777 17.896 1.00 60.44 111 ARG A N 1
ATOM 851 C CA . ARG A 1 111 ? 3.422 8.918 17.606 1.00 60.44 111 ARG A CA 1
ATOM 852 C C . ARG A 1 111 ? 2.689 10.117 16.993 1.00 60.44 111 ARG A C 1
ATOM 854 O O . ARG A 1 111 ? 3.253 11.201 16.933 1.00 60.44 111 ARG A O 1
ATOM 861 N N . PHE A 1 112 ? 1.438 9.928 16.569 1.00 60.56 112 PHE A N 1
ATOM 862 C CA . PHE A 1 112 ? 0.626 10.943 15.899 1.00 60.56 112 PHE A CA 1
ATOM 863 C C . PHE A 1 112 ? -0.833 10.911 16.382 1.00 60.56 112 PHE A C 1
ATOM 865 O O . PHE A 1 112 ? -1.752 10.523 15.654 1.00 60.56 112 PHE A O 1
ATOM 872 N N . TYR A 1 113 ? -1.059 11.311 17.638 1.00 54.75 113 TYR A N 1
ATOM 873 C CA . TYR A 1 113 ? -2.406 11.467 18.191 1.00 54.75 113 TYR A CA 1
ATOM 874 C C . TYR A 1 113 ? -3.213 12.497 17.377 1.00 54.75 113 TYR A C 1
ATOM 876 O O . TYR A 1 113 ? -2.772 13.620 17.162 1.00 54.75 113 TYR A O 1
ATOM 884 N N . GLY A 1 114 ? -4.412 12.119 16.921 1.00 60.53 114 GLY A N 1
ATOM 885 C CA . GLY A 1 114 ? -5.358 13.026 16.250 1.00 60.53 114 GLY A CA 1
ATOM 886 C C . GLY A 1 114 ? -5.422 12.934 14.720 1.00 60.53 114 GLY A C 1
ATOM 887 O O . GLY A 1 114 ? -6.419 13.373 14.149 1.00 60.53 114 GLY A O 1
ATOM 888 N N . VAL A 1 115 ? -4.457 12.286 14.055 1.00 66.25 115 VAL A N 1
ATOM 889 C CA . VAL A 1 115 ? -4.436 12.144 12.580 1.00 66.25 115 VAL A CA 1
ATOM 890 C C . VAL A 1 115 ? -5.692 11.442 12.048 1.00 66.25 115 VAL A C 1
ATOM 892 O O . VAL A 1 115 ? -6.294 11.889 11.071 1.00 66.25 115 VAL A O 1
ATOM 895 N N . CYS A 1 116 ? -6.178 10.413 12.744 1.00 66.25 116 CYS A N 1
ATOM 896 C CA . CYS A 1 116 ? -7.374 9.686 12.320 1.00 66.25 116 CYS A CA 1
ATOM 897 C C . CYS A 1 116 ? -8.672 10.510 12.363 1.00 66.25 116 CYS A C 1
ATOM 899 O O . CYS A 1 116 ? -9.606 10.186 11.631 1.00 66.25 116 CYS A O 1
ATOM 901 N N . ARG A 1 117 ? -8.734 11.608 13.141 1.00 61.03 117 ARG A N 1
ATOM 902 C CA . ARG A 1 117 ? -9.898 12.521 13.139 1.00 61.03 117 ARG A CA 1
ATOM 903 C C . ARG A 1 117 ? -9.991 13.361 11.865 1.00 61.03 117 ARG A C 1
ATOM 905 O O . ARG A 1 117 ? -11.080 13.800 11.510 1.00 61.03 117 ARG A O 1
ATOM 912 N N . VAL A 1 118 ? -8.862 13.620 11.207 1.00 58.78 118 VAL A N 1
ATOM 913 C CA . VAL A 1 118 ? -8.809 14.394 9.958 1.00 58.78 118 VAL A CA 1
ATOM 914 C C . VAL A 1 118 ? -9.163 13.496 8.772 1.00 58.78 118 VAL A C 1
ATOM 916 O O . VAL A 1 118 ? -9.944 13.883 7.909 1.00 58.78 118 VAL A O 1
ATOM 919 N N . VAL A 1 119 ? -8.663 12.258 8.773 1.00 57.41 119 VAL A N 1
ATOM 920 C CA . VAL A 1 119 ? -8.870 11.276 7.694 1.00 57.41 119 VAL A CA 1
ATOM 921 C C . VAL A 1 119 ? -10.325 10.810 7.598 1.00 57.41 119 VAL A C 1
ATOM 923 O O . VAL A 1 119 ? -10.841 10.628 6.497 1.00 57.41 119 VAL A O 1
ATOM 926 N N . SER A 1 120 ? -11.028 10.662 8.725 1.00 53.72 120 SER A N 1
ATOM 927 C CA . SER A 1 120 ? -12.442 10.259 8.735 1.00 53.72 120 SER A CA 1
ATOM 928 C C . SER A 1 120 ? -13.377 11.254 8.034 1.00 53.72 120 SER A C 1
ATOM 930 O O . SER A 1 120 ? -14.451 10.852 7.591 1.00 53.72 120 SER A O 1
ATOM 932 N N . ARG A 1 121 ? -12.961 12.521 7.876 1.00 52.72 121 ARG A N 1
ATOM 933 C CA . ARG A 1 121 ? -13.719 13.584 7.191 1.00 52.72 121 ARG A CA 1
ATOM 934 C C . ARG A 1 121 ? -13.546 13.599 5.667 1.00 52.72 121 ARG A C 1
ATOM 936 O O . ARG A 1 121 ? -14.294 14.290 4.991 1.00 52.72 121 ARG A O 1
ATOM 943 N N . LEU A 1 122 ? -12.589 12.844 5.123 1.00 52.53 122 LEU A N 1
ATOM 944 C CA . LEU A 1 122 ? -12.225 12.843 3.698 1.00 52.53 122 LEU A CA 1
ATOM 945 C C . LEU A 1 122 ? -12.758 11.610 2.941 1.00 52.53 122 LEU A C 1
ATOM 947 O O . LEU A 1 122 ? -12.111 11.158 2.003 1.00 52.53 122 LEU A O 1
ATOM 951 N N . ARG A 1 123 ? -13.887 11.017 3.357 1.00 53.94 123 ARG A N 1
ATOM 952 C CA . ARG A 1 123 ? -14.442 9.782 2.763 1.00 53.94 123 ARG A CA 1
ATOM 953 C C . ARG A 1 123 ? -15.438 10.068 1.617 1.00 53.94 123 ARG A C 1
ATOM 955 O O . ARG A 1 123 ? -16.618 10.233 1.911 1.00 53.94 123 ARG A O 1
ATOM 962 N N . PRO A 1 124 ? -15.042 10.065 0.330 1.00 52.97 124 PRO A N 1
ATOM 963 C CA . PRO A 1 124 ? -15.978 9.791 -0.760 1.00 52.97 124 PRO A CA 1
ATOM 964 C C . PRO A 1 124 ? -16.348 8.298 -0.789 1.00 52.97 124 PRO A C 1
ATOM 966 O O . PRO A 1 124 ? -15.596 7.448 -0.292 1.00 52.97 124 PRO A O 1
ATOM 969 N N . SER A 1 125 ? -17.509 7.966 -1.359 1.00 50.84 125 SER A N 1
ATOM 970 C CA . SER A 1 125 ? -17.998 6.587 -1.406 1.00 50.84 125 SER A CA 1
ATOM 971 C C . SER A 1 125 ? -17.204 5.732 -2.408 1.00 50.84 125 SER A C 1
ATOM 973 O O . SER A 1 125 ? -16.649 6.212 -3.401 1.00 50.84 125 SER A O 1
ATOM 975 N N . VAL A 1 126 ? -17.101 4.425 -2.140 1.00 42.91 126 VAL A N 1
ATOM 976 C CA . VAL A 1 126 ? -16.317 3.495 -2.972 1.00 42.91 126 VAL A CA 1
ATOM 977 C C . VAL A 1 126 ? -16.930 3.317 -4.371 1.00 42.91 126 VAL A C 1
ATOM 979 O O . VAL A 1 126 ? -16.194 3.120 -5.338 1.00 42.91 126 VAL A O 1
ATOM 982 N N . GLU A 1 127 ? -18.243 3.459 -4.515 1.00 41.44 127 GLU A N 1
ATOM 983 C CA . GLU A 1 127 ? -18.919 3.399 -5.815 1.00 41.44 127 GLU A CA 1
ATOM 984 C C . GLU A 1 127 ? -18.503 4.541 -6.743 1.00 41.44 127 GLU A C 1
ATOM 986 O O . GLU A 1 127 ? -18.113 4.283 -7.880 1.00 41.44 127 GLU A O 1
ATOM 991 N N . GLU A 1 128 ? -18.493 5.782 -6.254 1.00 46.00 128 GLU A N 1
ATOM 992 C CA . GLU A 1 128 ? -18.310 6.975 -7.094 1.00 46.00 128 GLU A CA 1
ATOM 993 C C . GLU A 1 128 ? -16.976 6.979 -7.840 1.00 46.00 128 GLU A C 1
ATOM 995 O O . GLU A 1 128 ? -16.925 7.272 -9.033 1.00 46.00 128 GLU A O 1
ATOM 1000 N N . ILE A 1 129 ? -15.887 6.572 -7.186 1.00 42.03 129 ILE A N 1
ATOM 1001 C CA . ILE A 1 129 ? -14.582 6.530 -7.852 1.00 42.03 129 ILE A CA 1
ATOM 1002 C C . ILE A 1 129 ? -14.350 5.206 -8.611 1.00 42.03 129 ILE A C 1
ATOM 1004 O O . ILE A 1 129 ? -13.471 5.141 -9.463 1.00 42.03 129 ILE A O 1
ATOM 1008 N N . VAL A 1 130 ? -15.104 4.117 -8.345 1.00 38.72 130 VAL A N 1
ATOM 1009 C CA . VAL A 1 130 ? -15.015 2.883 -9.172 1.00 38.72 130 VAL A CA 1
ATOM 1010 C C . VAL A 1 130 ? -15.691 3.146 -10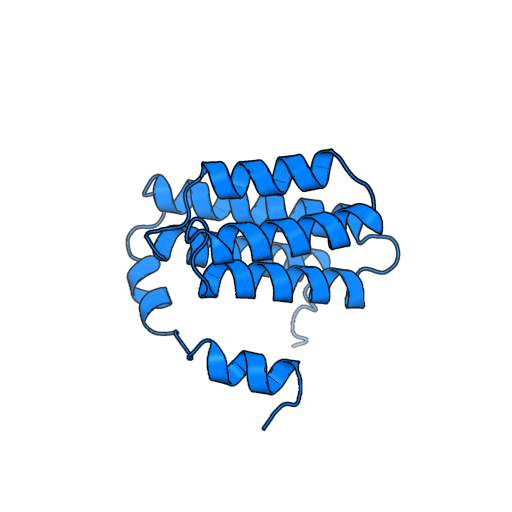.512 1.00 38.72 130 VAL A C 1
ATOM 1012 O O . VAL A 1 130 ? -15.100 2.861 -11.550 1.00 38.72 130 VAL A O 1
ATOM 1015 N N . LYS A 1 131 ? -16.854 3.800 -10.478 1.00 44.97 131 LYS A N 1
ATOM 1016 C CA . LYS A 1 131 ? -17.526 4.361 -11.651 1.00 44.97 131 LYS A CA 1
ATOM 1017 C C . LYS A 1 131 ? -16.610 5.308 -12.434 1.00 44.97 131 LYS A C 1
ATOM 1019 O O . LYS A 1 131 ? -16.436 5.127 -13.636 1.00 44.97 131 LYS A O 1
ATOM 1024 N N . ALA A 1 132 ? -15.914 6.223 -11.751 1.00 36.56 132 ALA A N 1
ATOM 1025 C CA . ALA A 1 132 ? -14.985 7.156 -12.400 1.00 36.56 132 ALA A CA 1
ATOM 1026 C C . ALA A 1 132 ? -13.733 6.496 -13.021 1.00 36.56 132 ALA A C 1
ATOM 1028 O O . ALA A 1 132 ? -13.258 6.955 -14.054 1.00 36.56 132 ALA A O 1
ATOM 1029 N N . ILE A 1 133 ? -13.182 5.434 -12.415 1.00 38.19 133 ILE A N 1
ATOM 1030 C CA . ILE A 1 133 ? -11.982 4.738 -12.929 1.00 38.19 133 ILE A CA 1
ATOM 1031 C C . ILE A 1 133 ? -12.326 3.778 -14.071 1.00 38.19 133 ILE A C 1
ATOM 1033 O O . ILE A 1 133 ? -11.542 3.641 -15.007 1.00 38.19 133 ILE A O 1
ATOM 1037 N N . LEU A 1 134 ? -13.470 3.096 -13.985 1.00 36.56 134 LEU A N 1
ATOM 1038 C CA . LEU A 1 134 ? -13.899 2.116 -14.985 1.00 36.56 134 LEU A CA 1
ATOM 1039 C C . LEU A 1 134 ? -14.727 2.736 -16.120 1.00 36.56 134 LEU A C 1
ATOM 1041 O O . LEU A 1 134 ? -15.048 2.035 -17.073 1.00 36.56 134 LEU A O 1
ATOM 1045 N N . GLY A 1 135 ? -15.071 4.026 -16.035 1.00 35.56 135 GLY A N 1
ATOM 1046 C CA . GLY A 1 135 ? -15.914 4.702 -17.025 1.00 35.56 135 GLY A CA 1
ATOM 1047 C C . GLY A 1 135 ? -17.349 4.166 -17.075 1.00 35.56 135 GLY A C 1
ATOM 1048 O O .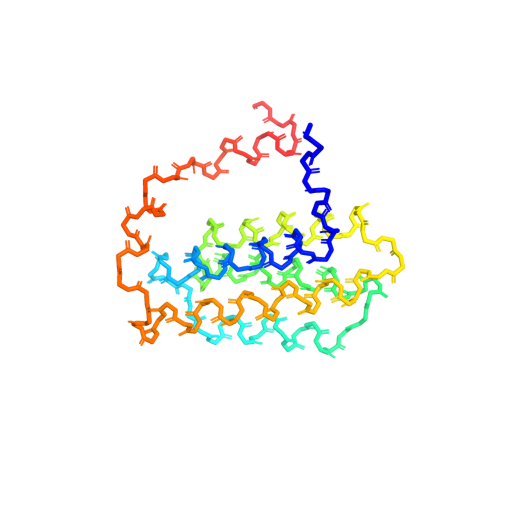 GLY A 1 135 ? -18.021 4.310 -18.091 1.00 35.56 135 GLY A O 1
ATOM 1049 N N . ILE A 1 136 ? -17.809 3.519 -16.003 1.00 39.12 136 ILE A N 1
ATOM 1050 C CA . ILE A 1 136 ? -19.145 2.927 -15.914 1.00 39.12 136 ILE A CA 1
ATOM 1051 C C . ILE A 1 136 ? -20.054 3.968 -15.253 1.00 39.12 136 ILE A C 1
ATOM 1053 O O . ILE A 1 136 ? -19.822 4.321 -14.096 1.00 39.12 136 ILE A O 1
ATOM 1057 N N . GLN A 1 137 ? -21.037 4.482 -16.001 1.00 47.38 137 GLN A N 1
ATOM 1058 C CA . GLN A 1 137 ? -22.070 5.405 -15.500 1.00 47.38 137 GLN A CA 1
ATOM 1059 C C . GLN A 1 137 ? -22.996 4.694 -14.496 1.00 47.38 137 GLN A C 1
ATOM 1061 O O . GLN A 1 137 ? -23.429 3.561 -14.792 1.00 47.38 137 GLN A O 1
#